Protein AF-A0A0H0XNG0-F1 (afdb_monomer_lite)

Sequence (149 aa):
MLVFGLTLSLSGCSFIYEIKAVWIEGQLAFIPTETDFWGNPDPDCFHSIDVSIRNGAPAIPAEGDNVRLVEVGYFWKQSFASLPCANPFPVIYGAAITGEELNGVTQFNVAAKPLGRGVVYEVRTGSETIGYGSDSFMIEDDGALRNMD

Organism: NCBI:txid874156

Secondary structure (DSSP, 8-state):
---------------EEEEEEEEETTEEEEEES-B-TTS-BSS-EESEEEEEESSSPPPPPPTTS-HHHHHTTEEEEEE--SSS--EESSEETT-------GGG--TT-B---PPPBT-EEEEEEEETTTEEEEEEEEE-TTS-EEE--

Structure (mmCIF, N/CA/C/O backbone):
data_AF-A0A0H0XNG0-F1
#
_entry.id   AF-A0A0H0XNG0-F1
#
loop_
_atom_site.group_PDB
_atom_site.id
_atom_site.type_symbol
_atom_site.label_atom_id
_atom_site.label_alt_id
_atom_site.label_comp_id
_atom_site.label_asym_id
_atom_site.label_entity_id
_atom_site.label_seq_id
_atom_site.pdbx_PDB_ins_code
_atom_site.Cartn_x
_atom_site.Cartn_y
_atom_site.Cartn_z
_atom_site.occupancy
_atom_site.B_iso_or_equiv
_atom_site.auth_seq_id
_atom_site.auth_comp_id
_atom_site.auth_asym_id
_atom_site.auth_atom_id
_atom_site.pdbx_PDB_model_num
ATOM 1 N N . MET A 1 1 ? 47.445 30.381 -15.251 1.00 39.66 1 MET A N 1
ATOM 2 C CA . MET A 1 1 ? 46.823 29.087 -15.596 1.00 39.66 1 MET A CA 1
ATOM 3 C C . MET A 1 1 ? 45.873 28.747 -14.456 1.00 39.66 1 MET A C 1
ATOM 5 O O . MET A 1 1 ? 46.338 28.399 -13.382 1.00 39.66 1 MET A O 1
ATOM 9 N N . LEU A 1 2 ? 44.582 29.041 -14.621 1.00 40.66 2 LEU A N 1
ATOM 10 C CA . LEU A 1 2 ? 43.563 28.855 -13.582 1.00 40.66 2 LEU A CA 1
ATOM 11 C C . LEU A 1 2 ? 43.081 27.403 -13.635 1.00 40.66 2 LEU A C 1
ATOM 13 O O . LEU A 1 2 ? 42.496 26.983 -14.629 1.00 40.66 2 LEU A O 1
ATOM 17 N N . VAL A 1 3 ? 43.380 26.640 -12.585 1.00 45.06 3 VAL A N 1
ATOM 18 C CA . VAL A 1 3 ? 42.881 25.276 -12.390 1.00 45.06 3 VAL A CA 1
ATOM 19 C C . VAL A 1 3 ? 41.438 25.393 -11.903 1.00 45.06 3 VAL A C 1
ATOM 21 O O . VAL A 1 3 ? 41.198 25.758 -10.755 1.00 45.06 3 VAL A O 1
ATOM 24 N N . PHE A 1 4 ? 40.475 25.143 -12.790 1.00 48.84 4 PHE A N 1
ATOM 25 C CA . PHE A 1 4 ? 39.068 25.004 -12.415 1.00 48.84 4 PHE A CA 1
ATOM 26 C C . PHE A 1 4 ? 38.884 23.631 -11.758 1.00 48.84 4 PHE A C 1
ATOM 28 O O . PHE A 1 4 ? 38.860 22.604 -12.433 1.00 48.84 4 PHE A O 1
ATOM 35 N N . GLY A 1 5 ? 38.817 23.617 -10.427 1.00 52.69 5 GLY A N 1
ATOM 36 C CA . GLY A 1 5 ? 38.436 22.440 -9.654 1.00 52.69 5 GLY A CA 1
ATOM 37 C C . GLY A 1 5 ? 36.946 22.171 -9.833 1.00 52.69 5 GLY A C 1
ATOM 38 O O . GLY A 1 5 ? 36.118 22.965 -9.393 1.00 52.69 5 GLY A O 1
ATOM 39 N N . LEU A 1 6 ? 36.610 21.066 -10.496 1.00 51.12 6 LEU A N 1
ATOM 40 C CA . LEU A 1 6 ? 35.238 20.592 -10.628 1.00 51.12 6 LEU A CA 1
ATOM 41 C C . LEU A 1 6 ? 34.828 19.943 -9.296 1.00 51.12 6 LEU A C 1
ATOM 43 O O . LEU A 1 6 ? 35.127 18.780 -9.034 1.00 51.12 6 LEU A O 1
ATOM 47 N N . THR A 1 7 ? 34.187 20.705 -8.415 1.00 53.47 7 THR A N 1
ATOM 48 C CA . THR A 1 7 ? 33.510 20.149 -7.240 1.00 53.47 7 THR A CA 1
ATOM 49 C C . THR A 1 7 ? 32.231 19.458 -7.709 1.00 53.47 7 THR A C 1
ATOM 51 O O . THR A 1 7 ? 31.220 20.117 -7.944 1.00 53.47 7 THR A O 1
ATOM 54 N N . LEU A 1 8 ? 32.276 18.134 -7.881 1.00 51.38 8 LEU A N 1
ATOM 55 C CA . LEU A 1 8 ? 31.086 17.290 -8.021 1.00 51.38 8 LEU A CA 1
ATOM 56 C C . LEU A 1 8 ? 30.356 17.277 -6.673 1.00 51.38 8 LEU A C 1
ATOM 58 O O . LEU A 1 8 ? 30.641 16.463 -5.797 1.00 51.38 8 LEU A O 1
ATOM 62 N N . SER A 1 9 ? 29.448 18.229 -6.481 1.00 48.16 9 SER A N 1
ATOM 63 C CA . SER A 1 9 ? 28.481 18.188 -5.391 1.00 48.16 9 SER A CA 1
ATOM 64 C C . SER A 1 9 ? 27.564 16.986 -5.621 1.00 48.16 9 SER A C 1
ATOM 66 O O . SER A 1 9 ? 26.697 17.033 -6.488 1.00 48.16 9 SER A O 1
ATOM 68 N N . LEU A 1 10 ? 27.771 15.898 -4.872 1.00 49.34 10 LEU A N 1
ATOM 69 C CA . LEU A 1 10 ? 26.821 14.789 -4.771 1.00 49.34 10 LEU A CA 1
ATOM 70 C C . LEU A 1 10 ? 25.546 15.306 -4.091 1.00 49.34 10 LEU A C 1
ATOM 72 O O . LEU A 1 10 ? 25.395 15.231 -2.873 1.00 49.34 10 LEU A O 1
ATOM 76 N N . SER A 1 11 ? 24.640 15.884 -4.875 1.00 49.56 11 SER A N 1
ATOM 77 C CA . SER A 1 11 ? 23.244 16.030 -4.483 1.00 49.56 11 SER A CA 1
ATOM 78 C C . SER A 1 11 ? 22.672 14.622 -4.333 1.00 49.56 11 SER A C 1
ATOM 80 O O . SER A 1 11 ? 22.568 13.899 -5.321 1.00 49.56 11 SER A O 1
ATOM 82 N N . GLY A 1 12 ? 22.347 14.207 -3.108 1.00 52.75 12 GLY A N 1
ATOM 83 C CA . GLY A 1 12 ? 21.553 13.001 -2.887 1.00 52.75 12 GLY A CA 1
ATOM 84 C C . GLY A 1 12 ? 20.191 13.202 -3.542 1.00 52.75 12 GLY A C 1
ATOM 85 O O . GLY A 1 12 ? 19.373 13.964 -3.032 1.00 52.75 12 GLY A O 1
ATOM 86 N N . CYS A 1 13 ? 19.981 12.600 -4.708 1.00 66.12 13 CYS A N 1
ATOM 87 C CA . CYS A 1 13 ? 18.727 12.699 -5.435 1.00 66.12 13 CYS A CA 1
ATOM 88 C C . CYS A 1 13 ? 17.706 11.793 -4.745 1.00 66.12 13 CYS A C 1
ATOM 90 O O . CYS A 1 13 ? 17.668 10.595 -5.001 1.00 66.12 13 CYS A O 1
ATOM 92 N N . SER A 1 14 ? 16.891 12.350 -3.848 1.00 73.62 14 SER A N 1
ATOM 93 C CA . SER A 1 14 ? 15.602 11.724 -3.560 1.00 73.62 14 SER A CA 1
ATOM 94 C C . SER A 1 14 ? 14.756 11.769 -4.822 1.00 73.62 14 SER A C 1
ATOM 96 O O . SER A 1 14 ? 14.713 12.811 -5.481 1.00 73.62 14 SER A O 1
ATOM 98 N N . PHE A 1 15 ? 14.079 10.675 -5.138 1.00 83.50 15 PHE A N 1
ATOM 99 C CA . PHE A 1 15 ? 13.179 10.595 -6.281 1.00 83.50 15 PHE A CA 1
ATOM 100 C C . PHE A 1 15 ? 11.789 10.162 -5.821 1.00 83.50 15 PHE A C 1
ATOM 102 O O . PHE A 1 15 ? 11.623 9.564 -4.758 1.00 83.50 15 PHE A O 1
ATOM 109 N N . ILE A 1 16 ? 10.783 10.533 -6.600 1.00 87.69 16 ILE A N 1
ATOM 110 C CA . ILE A 1 16 ? 9.405 10.095 -6.403 1.00 87.69 16 ILE A CA 1
ATOM 111 C C . ILE A 1 16 ? 9.085 9.223 -7.603 1.00 87.69 16 ILE A C 1
ATOM 113 O O . ILE A 1 16 ? 9.400 9.626 -8.719 1.00 87.69 16 ILE A O 1
ATOM 117 N N . TYR A 1 17 ? 8.499 8.062 -7.357 1.00 91.19 17 TYR A N 1
ATOM 118 C CA . TYR A 1 17 ? 7.990 7.182 -8.400 1.00 91.19 17 TYR A CA 1
ATOM 119 C C . TYR A 1 17 ? 6.501 6.960 -8.173 1.00 91.19 17 TYR A C 1
ATOM 121 O O . TYR A 1 17 ? 5.995 7.051 -7.054 1.00 91.19 17 TYR A O 1
ATOM 129 N N . GLU A 1 18 ? 5.778 6.673 -9.237 1.00 92.12 18 GLU A N 1
ATOM 130 C CA . GLU A 1 18 ? 4.377 6.296 -9.137 1.00 92.12 18 GLU A CA 1
ATOM 131 C C . GLU A 1 18 ? 4.262 4.796 -8.856 1.00 92.12 18 GLU A C 1
ATOM 133 O O . GLU A 1 18 ? 4.968 3.973 -9.442 1.00 92.12 18 GLU A O 1
ATOM 138 N N . ILE A 1 19 ? 3.349 4.429 -7.959 1.00 94.62 19 ILE A N 1
ATOM 139 C CA . ILE A 1 19 ? 2.927 3.042 -7.757 1.00 94.62 19 ILE A CA 1
ATOM 140 C C . ILE A 1 19 ? 1.468 2.916 -8.153 1.00 94.62 19 ILE A C 1
ATOM 142 O O . ILE A 1 19 ? 0.743 3.898 -8.178 1.00 94.62 19 ILE A O 1
ATOM 146 N N . LYS A 1 20 ? 1.024 1.703 -8.452 1.00 96.12 20 LYS A N 1
ATOM 147 C CA . LYS A 1 20 ? -0.393 1.412 -8.649 1.00 96.12 20 LYS A CA 1
ATOM 148 C C . LYS A 1 20 ? -0.765 0.100 -8.002 1.00 96.12 20 LYS A C 1
ATOM 150 O O . LYS A 1 20 ? 0.036 -0.841 -7.962 1.00 96.12 20 LYS A O 1
ATOM 155 N N . ALA A 1 21 ? -2.004 0.018 -7.550 1.00 97.88 21 ALA A N 1
ATOM 156 C CA . ALA A 1 21 ? -2.588 -1.230 -7.116 1.00 97.88 21 ALA A CA 1
ATOM 157 C C . ALA A 1 21 ? -3.051 -2.044 -8.342 1.00 97.88 21 ALA A C 1
ATOM 159 O O . ALA A 1 21 ? -3.657 -1.512 -9.281 1.00 97.88 21 ALA A O 1
ATOM 160 N N . VAL A 1 22 ? -2.772 -3.350 -8.339 1.00 97.69 22 VAL A N 1
ATOM 161 C CA . VAL A 1 22 ? -3.171 -4.309 -9.383 1.00 97.69 22 VAL A CA 1
ATOM 162 C C . VAL A 1 22 ? -3.612 -5.643 -8.778 1.00 97.69 22 VAL A C 1
ATOM 164 O O . VAL A 1 22 ? -3.180 -6.023 -7.692 1.00 97.69 22 VAL A O 1
ATOM 167 N N . TRP A 1 23 ? -4.446 -6.387 -9.508 1.00 97.88 23 TRP A N 1
ATOM 168 C CA . TRP A 1 23 ? -4.691 -7.802 -9.227 1.00 97.88 23 TRP A CA 1
ATOM 169 C C . TRP A 1 23 ? -3.663 -8.658 -9.975 1.00 97.88 23 TRP A C 1
ATOM 171 O O . TRP A 1 23 ? -3.626 -8.638 -11.205 1.00 97.88 23 TRP A O 1
ATOM 181 N N . ILE A 1 24 ? -2.864 -9.441 -9.250 1.00 96.81 24 ILE A N 1
ATOM 182 C CA . ILE A 1 24 ? -1.972 -10.467 -9.808 1.00 96.81 24 ILE A CA 1
ATOM 183 C C . ILE A 1 24 ? -2.454 -11.811 -9.276 1.00 96.81 24 ILE A C 1
ATOM 185 O O . ILE A 1 24 ? -2.465 -12.027 -8.070 1.00 96.81 24 ILE A O 1
ATOM 189 N N . GLU A 1 25 ? -2.925 -12.686 -10.168 1.00 96.00 25 GLU A N 1
ATOM 190 C CA . GLU A 1 25 ? -3.418 -14.029 -9.808 1.00 96.00 25 GLU A CA 1
ATOM 191 C C . GLU A 1 25 ? -4.492 -14.022 -8.693 1.00 96.00 25 GLU A C 1
ATOM 193 O O . GLU A 1 25 ? -4.589 -14.933 -7.876 1.00 96.00 25 GLU A O 1
ATOM 198 N N . GLY A 1 26 ? -5.326 -12.974 -8.654 1.00 96.00 26 GLY A N 1
ATOM 199 C CA . GLY A 1 26 ? -6.375 -12.798 -7.639 1.00 96.00 26 GLY A CA 1
ATOM 200 C C . GLY A 1 26 ? -5.889 -12.230 -6.300 1.00 96.00 26 GLY A C 1
ATOM 201 O O . GLY A 1 26 ? -6.684 -12.104 -5.371 1.00 96.00 26 GLY A O 1
ATOM 202 N N . GLN A 1 27 ? -4.613 -11.861 -6.193 1.00 97.62 27 GLN A N 1
ATOM 203 C CA . GLN A 1 27 ? -4.030 -11.212 -5.023 1.00 97.62 27 GLN A CA 1
ATOM 204 C C . GLN A 1 27 ? -3.780 -9.730 -5.300 1.00 97.62 27 GLN A C 1
ATOM 206 O O . GLN A 1 27 ? -3.361 -9.353 -6.396 1.00 97.62 27 GLN A O 1
ATOM 211 N N . LEU A 1 28 ? -4.060 -8.883 -4.308 1.00 98.31 28 LEU A N 1
ATOM 212 C CA . LEU A 1 28 ? -3.767 -7.458 -4.400 1.00 98.31 28 LEU A CA 1
ATOM 213 C C . LEU A 1 28 ? -2.253 -7.282 -4.344 1.00 98.31 28 LEU A C 1
ATOM 215 O O . LEU A 1 28 ? -1.608 -7.790 -3.426 1.00 98.31 28 LEU A O 1
ATOM 219 N N . ALA A 1 29 ? -1.708 -6.551 -5.303 1.00 98.12 29 ALA A N 1
ATOM 220 C CA . ALA A 1 29 ? -0.297 -6.237 -5.373 1.00 98.12 29 ALA A CA 1
ATOM 221 C C . ALA A 1 29 ? -0.079 -4.762 -5.704 1.00 98.12 29 ALA A C 1
ATOM 223 O O . ALA A 1 29 ? -0.946 -4.118 -6.297 1.00 98.12 29 ALA A O 1
ATOM 224 N N . PHE A 1 30 ? 1.095 -4.250 -5.355 1.00 97.19 30 PHE A N 1
ATOM 225 C CA . PHE A 1 30 ? 1.530 -2.908 -5.725 1.00 97.19 30 PHE A CA 1
ATOM 226 C C . PHE A 1 30 ? 2.759 -2.995 -6.620 1.00 97.19 30 PHE A C 1
ATOM 228 O O . PHE A 1 30 ? 3.674 -3.783 -6.350 1.00 97.19 30 PHE A O 1
ATOM 235 N N . ILE A 1 31 ? 2.755 -2.209 -7.695 1.00 96.00 31 ILE A N 1
ATOM 236 C CA . ILE A 1 31 ? 3.853 -2.146 -8.663 1.00 96.00 31 ILE A CA 1
ATOM 237 C C . ILE A 1 31 ? 4.193 -0.700 -9.007 1.00 96.00 31 ILE A C 1
ATOM 239 O O . ILE A 1 31 ? 3.265 0.102 -9.126 1.00 96.00 31 ILE A O 1
ATOM 243 N N . PRO A 1 32 ? 5.477 -0.374 -9.222 1.00 95.31 32 PRO A N 1
ATOM 244 C CA . PRO A 1 32 ? 5.874 0.856 -9.885 1.00 95.31 32 PRO A CA 1
ATOM 245 C C . PRO A 1 32 ? 5.237 0.942 -11.272 1.00 95.31 32 PRO A C 1
ATOM 247 O O . PRO A 1 32 ? 5.034 -0.079 -11.943 1.00 95.31 32 PRO A O 1
ATOM 250 N N . THR A 1 33 ? 4.878 2.149 -11.698 1.00 93.50 33 THR A N 1
ATOM 251 C CA . THR A 1 33 ? 4.409 2.391 -13.071 1.00 93.50 33 THR A CA 1
ATOM 252 C C . THR A 1 33 ? 5.572 2.616 -14.035 1.00 93.50 33 THR A C 1
ATOM 254 O O . THR A 1 33 ? 5.434 2.329 -15.226 1.00 93.50 33 THR A O 1
ATOM 257 N N . GLU A 1 34 ? 6.708 3.081 -13.516 1.00 92.00 34 GLU A N 1
ATOM 258 C CA . GLU A 1 34 ? 7.950 3.292 -14.246 1.00 92.00 34 GLU A CA 1
ATOM 259 C C . GLU A 1 34 ? 8.693 1.970 -14.479 1.00 92.00 34 GLU A C 1
ATOM 261 O O . GLU A 1 34 ? 8.669 1.044 -13.661 1.00 92.00 34 GLU A O 1
ATOM 266 N N . THR A 1 35 ? 9.345 1.877 -15.638 1.00 91.06 35 THR A N 1
ATOM 267 C CA . THR A 1 35 ? 10.169 0.728 -16.014 1.00 91.06 35 THR A CA 1
ATOM 268 C C . THR A 1 35 ? 11.471 1.180 -16.652 1.00 91.06 35 THR A C 1
ATOM 270 O O . THR A 1 35 ? 11.487 2.167 -17.394 1.00 91.06 35 THR A O 1
ATOM 273 N N . ASP A 1 36 ? 12.534 0.406 -16.452 1.00 88.94 36 ASP A N 1
ATOM 274 C CA . ASP A 1 36 ? 13.807 0.598 -17.136 1.00 88.94 36 ASP A CA 1
ATOM 275 C C . ASP A 1 36 ? 13.692 0.352 -18.660 1.00 88.94 36 ASP A C 1
ATOM 277 O O . ASP A 1 36 ? 12.650 -0.030 -19.203 1.00 88.94 36 ASP A O 1
ATOM 281 N N . PHE A 1 37 ? 14.798 0.544 -19.384 1.00 88.62 37 PHE A N 1
ATOM 282 C CA . PHE A 1 37 ? 14.850 0.315 -20.834 1.00 88.62 37 PHE A CA 1
ATOM 283 C C . PHE A 1 37 ? 14.534 -1.139 -21.248 1.00 88.62 37 PHE A C 1
ATOM 285 O O . PHE A 1 37 ? 14.163 -1.389 -22.396 1.00 88.62 37 PHE A O 1
ATOM 292 N N . TRP A 1 38 ? 14.685 -2.099 -20.335 1.00 90.44 38 TRP A N 1
ATOM 293 C CA . TRP A 1 38 ? 14.416 -3.519 -20.558 1.00 90.44 38 TRP A CA 1
ATOM 294 C C . TRP A 1 38 ? 12.998 -3.932 -20.140 1.00 90.44 38 TRP A C 1
ATOM 296 O O . TRP A 1 38 ? 12.623 -5.086 -20.352 1.00 90.44 38 TRP A O 1
ATOM 306 N N . GLY A 1 39 ? 12.200 -3.001 -19.609 1.00 87.94 39 GLY A N 1
ATOM 307 C CA . GLY A 1 39 ? 10.841 -3.244 -19.137 1.00 87.94 39 GLY A CA 1
ATOM 308 C C . GLY A 1 39 ? 10.760 -3.829 -17.724 1.00 87.94 39 GLY A C 1
ATOM 309 O O . GLY A 1 39 ? 9.695 -4.320 -17.348 1.00 87.94 39 GLY A O 1
ATOM 310 N N . ASN A 1 40 ? 11.846 -3.806 -16.947 1.00 88.81 40 ASN A N 1
ATOM 311 C CA . ASN A 1 40 ? 11.814 -4.172 -15.529 1.00 88.81 40 ASN A CA 1
ATOM 312 C C . ASN A 1 40 ? 11.281 -2.998 -14.697 1.00 88.81 40 ASN A C 1
ATOM 314 O O . ASN A 1 40 ? 11.502 -1.857 -15.099 1.00 88.81 40 ASN A O 1
ATOM 318 N N . PRO A 1 41 ? 10.617 -3.237 -13.551 1.00 89.69 41 PRO A N 1
ATOM 319 C CA . PRO A 1 41 ? 10.187 -2.159 -12.662 1.00 89.69 41 PRO A CA 1
ATOM 320 C C . PRO A 1 41 ? 11.353 -1.248 -12.263 1.00 89.69 41 PRO A C 1
ATOM 322 O O . PRO A 1 41 ? 12.439 -1.744 -11.968 1.00 89.69 41 PRO A O 1
ATOM 325 N N . ASP A 1 42 ? 11.116 0.061 -12.241 1.00 89.62 42 ASP A N 1
ATOM 326 C CA . ASP A 1 42 ? 12.058 1.060 -11.735 1.00 89.62 42 ASP A CA 1
ATOM 327 C C . ASP A 1 42 ? 11.323 1.953 -10.716 1.00 89.62 42 ASP A C 1
ATOM 329 O O . ASP A 1 42 ? 10.388 2.656 -11.096 1.00 89.62 42 ASP A O 1
ATOM 333 N N . PRO A 1 43 ? 11.641 1.887 -9.411 1.00 91.38 43 PRO A N 1
ATOM 334 C CA . PRO A 1 43 ? 12.660 1.037 -8.796 1.00 91.38 43 PRO A CA 1
ATOM 335 C C . PRO A 1 43 ? 12.294 -0.453 -8.845 1.00 91.38 43 PRO A C 1
ATOM 337 O O . PRO A 1 43 ? 11.123 -0.829 -8.829 1.00 91.38 43 PRO A O 1
ATOM 340 N N . ASP A 1 44 ? 13.298 -1.326 -8.837 1.00 91.75 44 ASP A N 1
ATOM 341 C CA . ASP A 1 44 ? 13.105 -2.782 -8.884 1.00 91.75 44 ASP A CA 1
ATOM 342 C C . ASP A 1 44 ? 12.777 -3.398 -7.512 1.00 91.75 44 ASP A C 1
ATOM 344 O O . ASP A 1 44 ? 12.301 -4.536 -7.429 1.00 91.75 44 ASP A O 1
ATOM 348 N N . CYS A 1 45 ? 12.975 -2.641 -6.429 1.00 92.25 45 CYS A N 1
ATOM 349 C CA . CYS A 1 45 ? 12.857 -3.128 -5.063 1.00 92.25 45 CYS A CA 1
ATOM 350 C C . CYS A 1 45 ? 12.374 -2.058 -4.056 1.00 92.25 45 CYS A C 1
ATOM 352 O O . CYS A 1 45 ? 12.370 -0.854 -4.326 1.00 92.25 45 CYS A O 1
ATOM 354 N N . PHE A 1 46 ? 11.997 -2.498 -2.852 1.00 92.25 46 PHE A N 1
ATOM 355 C CA . PHE A 1 46 ? 11.559 -1.649 -1.743 1.00 92.25 46 PHE A CA 1
ATOM 356 C C . PHE A 1 46 ? 12.078 -2.129 -0.367 1.00 92.25 46 PHE A C 1
ATOM 358 O O . PHE A 1 46 ? 12.436 -3.294 -0.164 1.00 92.25 46 PHE A O 1
ATOM 365 N N . HIS A 1 47 ? 12.099 -1.223 0.616 1.00 90.94 47 HIS A N 1
ATOM 366 C CA . HIS A 1 47 ? 12.489 -1.499 2.010 1.00 90.94 47 HIS A CA 1
ATOM 367 C C . HIS A 1 47 ? 11.413 -1.110 3.037 1.00 90.94 47 HIS A C 1
ATOM 369 O O . HIS A 1 47 ? 11.503 -1.475 4.214 1.00 90.94 47 HIS A O 1
ATOM 375 N N . SER A 1 48 ? 10.388 -0.367 2.621 1.00 91.69 48 SER A N 1
ATOM 376 C CA . SER A 1 48 ? 9.235 -0.059 3.459 1.00 91.69 48 SER A CA 1
ATOM 377 C C . SER A 1 48 ? 7.951 -0.057 2.648 1.00 91.69 48 SER A C 1
ATOM 379 O O . SER A 1 48 ? 7.946 0.258 1.458 1.00 91.69 48 SER A O 1
ATOM 381 N N . ILE A 1 49 ? 6.865 -0.421 3.317 1.00 94.44 49 ILE A N 1
ATOM 382 C CA . ILE A 1 49 ? 5.512 -0.339 2.797 1.00 94.44 49 ILE A CA 1
ATOM 383 C C . ILE A 1 49 ? 4.557 0.044 3.918 1.00 94.44 49 ILE A C 1
ATOM 385 O O . ILE A 1 49 ? 4.634 -0.475 5.038 1.00 94.44 49 ILE A O 1
ATOM 389 N N . ASP A 1 50 ? 3.621 0.926 3.609 1.00 95.75 50 ASP A N 1
ATOM 390 C CA . ASP A 1 50 ? 2.422 1.084 4.402 1.00 95.75 50 ASP A CA 1
ATOM 391 C C . ASP A 1 50 ? 1.169 1.206 3.561 1.00 95.75 50 ASP A C 1
ATOM 393 O O . ASP A 1 50 ? 1.170 1.786 2.485 1.00 95.75 50 ASP A O 1
ATOM 397 N N . VAL A 1 51 ? 0.094 0.637 4.094 1.00 98.06 51 VAL A N 1
ATOM 398 C CA . VAL A 1 51 ? -1.264 0.795 3.601 1.00 98.06 51 VAL A CA 1
ATOM 399 C C . VAL A 1 51 ? -2.081 1.372 4.738 1.00 98.06 51 VAL A C 1
ATOM 401 O O . VAL A 1 51 ? -2.177 0.777 5.816 1.00 98.06 51 VAL A O 1
ATOM 404 N N . SER A 1 52 ? -2.661 2.539 4.507 1.00 98.00 52 SER A N 1
ATOM 405 C CA . SER A 1 52 ? -3.472 3.259 5.481 1.00 98.00 52 SER A CA 1
ATOM 406 C C . SER A 1 52 ? -4.823 3.625 4.893 1.00 98.00 52 SER A C 1
ATOM 408 O O . SER A 1 52 ? -4.991 3.718 3.681 1.00 98.00 52 SER A O 1
ATOM 410 N N . ILE A 1 53 ? -5.820 3.783 5.749 1.00 97.81 53 ILE A N 1
ATOM 411 C CA . ILE A 1 53 ? -7.163 4.164 5.336 1.00 97.81 53 ILE A CA 1
ATOM 412 C C . ILE A 1 53 ? -7.255 5.685 5.164 1.00 97.81 53 ILE A C 1
ATOM 414 O O . ILE A 1 53 ? -6.793 6.449 6.011 1.00 97.81 53 ILE A O 1
ATOM 418 N N . ARG A 1 54 ? -7.876 6.141 4.074 1.00 96.88 54 ARG A N 1
ATOM 419 C CA . ARG A 1 54 ? -8.202 7.560 3.848 1.00 96.88 54 ARG A CA 1
ATOM 420 C C . ARG A 1 54 ? -9.588 7.915 4.380 1.00 96.88 54 ARG A C 1
ATOM 422 O O . ARG A 1 54 ? -9.798 9.040 4.828 1.00 96.88 54 ARG A O 1
ATOM 429 N N . ASN A 1 55 ? -10.537 6.979 4.325 1.00 93.25 55 ASN A N 1
ATOM 430 C CA . ASN A 1 55 ? -11.912 7.168 4.787 1.00 93.25 55 ASN A CA 1
ATOM 431 C C . ASN A 1 55 ? -12.486 5.903 5.444 1.00 93.25 55 ASN A C 1
ATOM 433 O O . ASN A 1 55 ? -12.245 4.796 4.999 1.00 93.25 55 ASN A O 1
ATOM 437 N N . GLY A 1 56 ? -13.309 6.059 6.478 1.00 92.00 56 GLY A N 1
ATOM 438 C CA . GLY A 1 56 ? -13.928 4.925 7.173 1.00 92.00 56 GLY A CA 1
ATOM 439 C C . GLY A 1 56 ? -13.295 4.636 8.531 1.00 92.00 56 GLY A C 1
ATOM 440 O O . GLY A 1 56 ? -12.626 5.490 9.112 1.00 92.00 56 GLY A O 1
ATOM 441 N N . ALA A 1 57 ? -13.584 3.454 9.075 1.00 95.06 57 ALA A N 1
ATOM 442 C CA . ALA A 1 57 ? -13.154 3.069 10.415 1.00 95.06 57 ALA A CA 1
ATOM 443 C C . ALA A 1 57 ? -11.749 2.436 10.400 1.00 95.06 57 ALA A C 1
ATOM 445 O O . ALA A 1 57 ? -11.440 1.676 9.477 1.00 95.06 57 ALA A O 1
ATOM 446 N N . PRO A 1 58 ? -10.912 2.694 11.423 1.00 95.75 58 PRO A N 1
ATOM 447 C CA . PRO A 1 58 ? -9.649 1.986 11.583 1.00 95.75 58 PRO A CA 1
ATOM 448 C C . PRO A 1 58 ? -9.883 0.481 11.776 1.00 95.75 58 PRO A C 1
ATOM 450 O O . PRO A 1 58 ? -10.963 0.042 12.182 1.00 95.75 58 PRO A O 1
ATOM 453 N N . ALA A 1 59 ? -8.853 -0.314 11.492 1.00 96.31 59 ALA A N 1
ATOM 454 C CA . ALA A 1 59 ? -8.888 -1.749 11.735 1.00 96.31 59 ALA A CA 1
ATOM 455 C C . ALA A 1 59 ? -8.862 -2.080 13.241 1.00 96.31 59 ALA A C 1
ATOM 457 O O . ALA A 1 59 ? -8.626 -1.225 14.093 1.00 96.31 59 ALA A O 1
ATOM 458 N N . ILE A 1 60 ? -9.084 -3.355 13.569 1.00 96.56 60 ILE A N 1
ATOM 459 C CA . ILE A 1 60 ? -8.909 -3.875 14.930 1.00 96.56 60 ILE A CA 1
ATOM 460 C C . ILE A 1 60 ? -7.450 -4.341 15.087 1.00 96.56 60 ILE A C 1
ATOM 462 O O . ILE A 1 60 ? -6.980 -5.107 14.237 1.00 96.56 60 ILE A O 1
ATOM 466 N N . PRO A 1 61 ? -6.730 -3.918 16.145 1.00 96.12 61 PRO A N 1
ATOM 467 C CA . PRO A 1 61 ? -5.373 -4.391 16.403 1.00 96.12 61 PRO A CA 1
ATOM 468 C C . PRO A 1 61 ? -5.329 -5.906 16.636 1.00 96.12 61 PRO A C 1
ATOM 470 O O . PRO A 1 61 ? -6.176 -6.463 17.336 1.00 96.12 61 PRO A O 1
ATOM 473 N N . ALA A 1 62 ? -4.324 -6.565 16.070 1.00 93.88 62 ALA A N 1
ATOM 474 C CA . ALA A 1 62 ? -3.973 -7.954 16.337 1.00 93.88 62 ALA A CA 1
ATOM 475 C C . ALA A 1 62 ? -2.790 -8.042 17.317 1.00 93.88 62 ALA A C 1
ATOM 477 O O . ALA A 1 62 ? -2.122 -7.050 17.615 1.00 93.88 62 ALA A O 1
ATOM 478 N N . GLU A 1 63 ? -2.519 -9.247 17.822 1.00 92.69 63 GLU A N 1
ATOM 479 C CA . GLU A 1 63 ? -1.341 -9.503 18.652 1.00 92.69 63 GLU A CA 1
ATOM 480 C C . GLU A 1 63 ? -0.052 -9.136 17.897 1.00 92.69 63 GLU A C 1
ATOM 482 O O . GLU A 1 63 ? 0.134 -9.519 16.743 1.00 92.69 63 GLU A O 1
ATOM 487 N N . GLY A 1 64 ? 0.829 -8.375 18.551 1.00 89.88 64 GLY A N 1
ATOM 488 C CA . GLY A 1 64 ? 2.096 -7.914 17.976 1.00 89.88 64 GLY A CA 1
ATOM 489 C C . GLY A 1 64 ? 2.021 -6.604 17.183 1.00 89.88 64 GLY A C 1
ATOM 490 O O . GLY A 1 64 ? 3.071 -6.053 16.859 1.00 89.88 64 GLY A O 1
ATOM 491 N N . ASP A 1 65 ? 0.828 -6.063 16.915 1.00 93.50 65 ASP A N 1
ATOM 492 C CA . ASP A 1 65 ? 0.708 -4.764 16.249 1.00 93.50 65 ASP A CA 1
ATOM 493 C C . ASP A 1 65 ? 1.115 -3.604 17.160 1.00 93.50 65 ASP A C 1
ATOM 495 O O . ASP A 1 65 ? 0.825 -3.574 18.362 1.00 93.50 65 ASP A O 1
ATOM 499 N N . ASN A 1 66 ? 1.646 -2.546 16.548 1.00 93.12 66 ASN A N 1
ATOM 500 C CA . ASN A 1 66 ? 1.594 -1.235 17.172 1.00 93.12 66 ASN A CA 1
ATOM 501 C C . ASN A 1 66 ? 0.146 -0.711 17.180 1.00 93.12 66 ASN A C 1
ATOM 503 O O . ASN A 1 66 ? -0.345 -0.163 16.190 1.00 93.12 66 ASN A O 1
ATOM 507 N N . VAL A 1 67 ? -0.510 -0.830 18.338 1.00 94.81 67 VAL A N 1
ATOM 508 C CA . VAL A 1 67 ? -1.901 -0.403 18.566 1.00 94.81 67 VAL A CA 1
ATOM 509 C C . VAL A 1 67 ? -2.147 1.040 18.123 1.00 94.81 67 VAL A C 1
ATOM 511 O O . VAL A 1 67 ? -3.125 1.303 17.430 1.00 94.81 67 VAL A O 1
ATOM 514 N N . ARG A 1 68 ? -1.231 1.969 18.430 1.00 94.50 68 ARG A N 1
ATOM 515 C CA . ARG A 1 68 ? -1.389 3.387 18.071 1.00 94.50 68 ARG A CA 1
ATOM 516 C C . ARG A 1 68 ? -1.425 3.592 16.558 1.00 94.50 68 ARG A C 1
ATOM 518 O O . ARG A 1 68 ? -2.131 4.476 16.087 1.00 94.50 68 ARG A O 1
ATOM 525 N N . LEU A 1 69 ? -0.658 2.813 15.795 1.00 95.50 69 LEU A N 1
ATOM 526 C CA . LEU A 1 69 ? -0.663 2.901 14.333 1.00 95.50 69 LEU A CA 1
ATOM 527 C C . LEU A 1 69 ? -1.969 2.354 13.750 1.00 95.50 69 LEU A C 1
ATOM 529 O O . LEU A 1 69 ? -2.544 2.965 12.853 1.00 95.50 69 LEU A O 1
ATOM 533 N N . VAL A 1 70 ? -2.481 1.254 14.298 1.00 96.88 70 VAL A N 1
ATOM 534 C CA . VAL A 1 70 ? -3.781 0.713 13.884 1.00 96.88 70 VAL A CA 1
ATOM 535 C C . VAL A 1 70 ? -4.911 1.705 14.179 1.00 96.88 70 VAL A C 1
ATOM 537 O O . VAL A 1 70 ? -5.732 1.972 13.306 1.00 96.88 70 VAL A O 1
ATOM 540 N N . GLU A 1 71 ? -4.911 2.323 15.363 1.00 95.88 71 GLU A N 1
ATOM 541 C CA . GLU A 1 71 ? -5.914 3.318 15.774 1.00 95.88 71 GLU A CA 1
ATOM 542 C C . GLU A 1 71 ? -5.945 4.560 14.873 1.00 95.88 71 GLU A C 1
ATOM 544 O O . GLU A 1 71 ? -7.017 5.118 14.642 1.00 95.88 71 GLU A O 1
ATOM 549 N N . VAL A 1 72 ? -4.796 4.985 14.331 1.00 95.75 72 VAL A N 1
ATOM 550 C CA . VAL A 1 72 ? -4.732 6.099 13.363 1.00 95.75 72 VAL A CA 1
ATOM 551 C C . VAL A 1 72 ? -4.966 5.659 11.916 1.00 95.75 72 VAL A C 1
ATOM 553 O O . VAL A 1 72 ? -4.885 6.490 11.015 1.00 95.75 72 VAL A O 1
ATOM 556 N N . GLY A 1 73 ? -5.277 4.380 11.684 1.00 97.31 73 GLY A N 1
ATOM 557 C CA . GLY A 1 73 ? -5.774 3.898 10.401 1.00 97.31 73 GLY A CA 1
ATOM 558 C C . GLY A 1 73 ? -4.782 3.119 9.540 1.00 97.31 73 GLY A C 1
ATOM 559 O O . GLY A 1 73 ? -5.060 2.921 8.360 1.00 97.31 73 GLY A O 1
ATOM 560 N N . TYR A 1 74 ? -3.650 2.650 10.072 1.00 97.75 74 TYR A N 1
ATOM 561 C CA . TYR A 1 74 ? -2.798 1.717 9.326 1.00 97.75 74 TYR A CA 1
ATOM 562 C C . TYR A 1 74 ? -3.440 0.326 9.256 1.00 97.75 74 TYR A C 1
ATOM 564 O O . TYR A 1 74 ? -3.807 -0.262 10.272 1.00 97.75 74 TYR A O 1
ATOM 572 N N . PHE A 1 75 ? -3.538 -0.207 8.040 1.00 98.12 75 PHE A N 1
ATOM 573 C CA . PHE A 1 75 ? -4.005 -1.562 7.742 1.00 98.12 75 PHE A CA 1
ATOM 574 C C . PHE A 1 75 ? -2.845 -2.508 7.445 1.00 98.12 75 PHE A C 1
ATOM 576 O O . PHE A 1 75 ? -3.009 -3.714 7.539 1.00 98.12 75 PHE A O 1
ATOM 583 N N . TRP A 1 76 ? -1.680 -1.987 7.078 1.00 97.38 76 TRP A N 1
ATOM 584 C CA . TRP A 1 76 ? -0.441 -2.746 6.972 1.00 97.38 76 TRP A CA 1
ATOM 585 C C . TRP A 1 76 ? 0.720 -1.763 7.085 1.00 97.38 76 TRP A C 1
ATOM 587 O O . TRP A 1 76 ? 0.656 -0.682 6.503 1.00 97.38 76 TRP A O 1
ATOM 597 N N . LYS A 1 77 ? 1.761 -2.091 7.846 1.00 95.25 77 LYS A N 1
ATOM 598 C CA . LYS A 1 77 ? 2.986 -1.291 7.887 1.00 95.25 77 LYS A CA 1
ATOM 599 C C . LYS A 1 77 ? 4.169 -2.177 8.204 1.00 95.25 77 LYS A C 1
ATOM 601 O O . LYS A 1 77 ? 4.171 -2.855 9.226 1.00 95.25 77 LYS A O 1
ATOM 606 N N . GLN A 1 78 ? 5.177 -2.147 7.347 1.00 91.75 78 GLN A N 1
ATOM 607 C CA . GLN A 1 78 ? 6.456 -2.805 7.569 1.00 91.75 78 GLN A CA 1
ATOM 608 C C . GLN A 1 78 ? 7.567 -1.907 7.031 1.00 91.75 78 GLN A C 1
ATOM 610 O O . GLN A 1 78 ? 7.430 -1.292 5.979 1.00 91.75 78 GLN A O 1
ATOM 615 N N . SER A 1 79 ? 8.662 -1.788 7.775 1.00 88.50 79 SER A N 1
ATOM 616 C CA . SER A 1 79 ? 9.789 -0.945 7.387 1.00 88.50 79 SER A C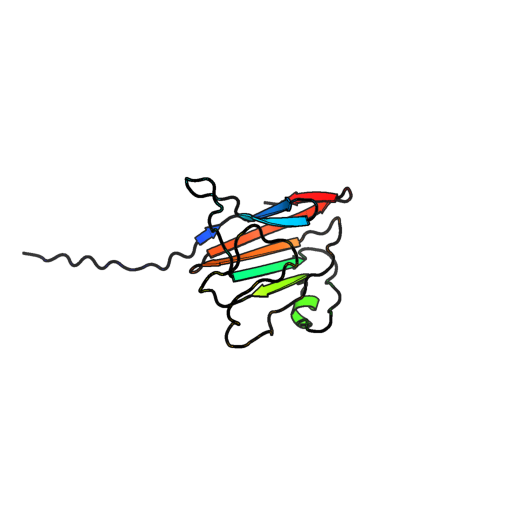A 1
ATOM 617 C C . SER A 1 79 ? 11.082 -1.542 7.907 1.00 88.50 79 SER A C 1
ATOM 619 O O . SER A 1 79 ? 11.183 -1.873 9.087 1.00 88.50 79 SER A O 1
ATOM 621 N N . PHE A 1 80 ? 12.071 -1.606 7.029 1.00 86.69 80 PHE A N 1
ATOM 622 C CA . PHE A 1 80 ? 13.413 -2.097 7.304 1.00 86.69 80 PHE A CA 1
ATOM 623 C C . PHE A 1 80 ? 14.444 -1.026 6.953 1.00 86.69 80 PHE A C 1
ATOM 625 O O . PHE A 1 80 ? 14.105 0.030 6.397 1.00 86.69 80 PHE A O 1
ATOM 632 N N . ALA A 1 81 ? 15.697 -1.275 7.332 1.00 82.12 81 ALA A N 1
ATOM 633 C CA . ALA A 1 81 ? 16.822 -0.453 6.929 1.00 82.12 81 ALA A CA 1
ATOM 634 C C . ALA A 1 81 ? 16.859 -0.361 5.398 1.00 82.12 81 ALA A C 1
ATOM 636 O O . ALA A 1 81 ? 16.556 -1.325 4.697 1.00 82.12 81 ALA A O 1
ATOM 637 N N . SER A 1 82 ? 17.202 0.818 4.883 1.00 72.88 82 SER A N 1
ATOM 638 C CA . SER A 1 82 ? 17.106 1.115 3.452 1.00 72.88 82 SER A CA 1
ATOM 639 C C . SER A 1 82 ? 18.112 0.362 2.586 1.00 72.88 82 SER A C 1
ATOM 641 O O . SER A 1 82 ? 17.960 0.352 1.368 1.00 72.88 82 SER A O 1
ATOM 643 N N . LEU A 1 83 ? 19.138 -0.244 3.189 1.00 71.75 83 LEU A N 1
ATOM 644 C CA . LEU A 1 83 ? 20.201 -0.947 2.486 1.00 71.75 83 LEU A CA 1
ATOM 645 C C . LEU A 1 83 ? 20.601 -2.224 3.239 1.00 71.75 83 LEU A C 1
ATOM 647 O O . LEU A 1 83 ? 20.786 -2.163 4.456 1.00 71.75 83 LEU A O 1
ATOM 651 N N . PRO A 1 84 ? 20.820 -3.342 2.526 1.00 76.25 84 PRO A N 1
ATOM 652 C CA . PRO A 1 84 ? 20.516 -3.551 1.106 1.00 76.25 84 PRO A CA 1
ATOM 653 C C . PRO A 1 84 ? 19.002 -3.670 0.867 1.00 76.25 84 PRO A C 1
ATOM 655 O O . PRO A 1 84 ? 18.272 -4.170 1.724 1.00 76.25 84 PRO A O 1
ATOM 658 N N . CYS A 1 85 ? 18.525 -3.251 -0.302 1.00 80.56 85 CYS A N 1
ATOM 659 C CA . CYS A 1 85 ? 17.134 -3.463 -0.669 1.00 80.56 85 CYS A CA 1
ATOM 660 C C . CYS A 1 85 ? 16.898 -4.929 -1.027 1.00 80.56 85 CYS A C 1
ATOM 662 O O . CYS A 1 85 ? 17.458 -5.462 -1.982 1.00 80.56 85 CYS A O 1
ATOM 664 N N . ALA A 1 86 ? 16.113 -5.605 -0.192 1.00 86.12 86 ALA A N 1
ATOM 665 C CA . ALA A 1 86 ? 15.982 -7.059 -0.228 1.00 86.12 86 ALA A CA 1
ATOM 666 C C . ALA A 1 86 ? 14.664 -7.545 -0.848 1.00 86.12 86 ALA A C 1
ATOM 668 O O . ALA A 1 86 ? 14.514 -8.742 -1.087 1.00 86.12 86 ALA A O 1
ATOM 669 N N . ASN A 1 87 ? 13.704 -6.646 -1.089 1.00 91.56 87 ASN A N 1
ATOM 670 C CA . ASN A 1 87 ? 12.347 -7.022 -1.482 1.00 91.56 87 ASN A CA 1
ATOM 671 C C . ASN A 1 87 ? 12.043 -6.513 -2.891 1.00 91.56 87 ASN A C 1
ATOM 673 O O . ASN A 1 87 ? 11.908 -5.304 -3.061 1.00 91.56 87 ASN A O 1
ATOM 677 N N . PR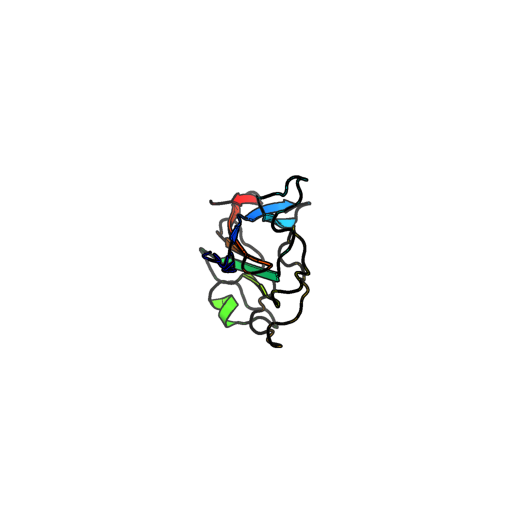O A 1 88 ? 11.934 -7.395 -3.895 1.00 93.50 88 PRO A N 1
ATOM 678 C CA . PRO A 1 88 ? 11.615 -6.987 -5.255 1.00 93.50 88 PRO A CA 1
ATOM 679 C C . PRO A 1 88 ? 10.131 -6.634 -5.403 1.00 93.50 88 PRO A C 1
ATOM 681 O O . PRO A 1 88 ? 9.280 -7.165 -4.687 1.00 93.50 88 PRO A O 1
ATOM 684 N N . PHE A 1 89 ? 9.809 -5.791 -6.380 1.00 94.31 89 PHE A N 1
ATOM 685 C CA . PHE A 1 89 ? 8.438 -5.661 -6.876 1.00 94.31 89 PHE A CA 1
ATOM 686 C C . PHE A 1 89 ? 8.060 -6.841 -7.801 1.00 94.31 89 PHE A C 1
ATOM 688 O O . PHE A 1 89 ? 8.942 -7.418 -8.441 1.00 94.31 89 PHE A O 1
ATOM 695 N N . PRO A 1 90 ? 6.765 -7.211 -7.927 1.00 95.62 90 PRO A N 1
ATOM 696 C CA . PRO A 1 90 ? 5.591 -6.667 -7.236 1.00 95.62 90 PRO A CA 1
ATOM 697 C C . PRO A 1 90 ? 5.556 -7.020 -5.746 1.00 95.62 90 PRO A C 1
ATOM 699 O O . PRO A 1 90 ? 5.978 -8.102 -5.345 1.00 95.62 90 PRO A O 1
ATOM 702 N N . VAL A 1 91 ? 4.951 -6.154 -4.932 1.00 94.88 91 VAL A N 1
ATOM 703 C CA . VAL A 1 91 ? 4.692 -6.457 -3.519 1.00 94.88 91 VAL A CA 1
ATOM 704 C C . VAL A 1 91 ? 3.250 -6.905 -3.324 1.00 94.88 91 VAL A C 1
ATOM 706 O O . VAL A 1 91 ? 2.311 -6.141 -3.538 1.00 94.88 91 VAL A O 1
ATOM 709 N N . ILE A 1 92 ? 3.070 -8.158 -2.909 1.00 97.62 92 ILE A N 1
ATOM 710 C CA . ILE A 1 92 ? 1.751 -8.705 -2.578 1.00 97.62 92 ILE A CA 1
ATOM 711 C C . ILE A 1 92 ? 1.297 -8.158 -1.221 1.00 97.62 92 ILE A C 1
ATOM 713 O O . ILE A 1 92 ? 2.059 -8.162 -0.252 1.00 97.62 92 ILE A O 1
ATOM 717 N N . TYR A 1 93 ? 0.044 -7.709 -1.134 1.00 97.75 93 TYR A N 1
ATOM 718 C CA . TYR A 1 93 ? -0.537 -7.178 0.096 1.00 97.75 93 TYR A CA 1
ATOM 719 C C . TYR A 1 93 ? -0.449 -8.194 1.241 1.00 97.75 93 TYR A C 1
ATOM 721 O O . TYR A 1 93 ? -0.983 -9.302 1.154 1.00 97.75 93 TYR A O 1
ATOM 729 N N . GLY A 1 94 ? 0.221 -7.801 2.327 1.00 96.06 94 GLY A N 1
ATOM 730 C CA . GLY A 1 94 ? 0.414 -8.637 3.509 1.00 96.06 94 GLY A CA 1
ATOM 731 C C . GLY A 1 94 ? 1.474 -9.728 3.380 1.00 96.06 94 GLY A C 1
ATOM 732 O O . GLY A 1 94 ? 1.599 -10.543 4.295 1.00 96.06 94 GLY A O 1
ATOM 733 N N . ALA A 1 95 ? 2.255 -9.744 2.296 1.00 94.12 95 ALA A N 1
ATOM 734 C CA . ALA A 1 95 ? 3.436 -10.592 2.220 1.00 94.12 95 ALA A CA 1
ATOM 735 C C . ALA A 1 95 ? 4.436 -10.242 3.331 1.00 94.12 95 ALA A C 1
ATOM 737 O O . ALA A 1 95 ? 4.573 -9.087 3.732 1.00 94.12 95 ALA A O 1
ATOM 738 N N . ALA A 1 96 ? 5.155 -11.248 3.826 1.00 89.00 96 ALA A N 1
ATOM 739 C CA . ALA A 1 96 ? 6.293 -11.003 4.697 1.00 89.00 96 ALA A CA 1
ATOM 740 C C . ALA A 1 96 ? 7.421 -10.376 3.872 1.00 89.00 96 ALA A C 1
ATOM 742 O O . ALA A 1 96 ? 7.811 -10.934 2.846 1.00 89.00 96 ALA A O 1
ATOM 743 N N . ILE A 1 97 ? 7.946 -9.245 4.331 1.00 87.69 97 ILE A N 1
ATOM 744 C CA . ILE A 1 97 ? 9.110 -8.607 3.719 1.00 87.69 97 ILE A CA 1
ATOM 745 C C . ILE A 1 97 ? 10.335 -8.830 4.613 1.00 87.69 97 ILE A C 1
ATOM 747 O O . ILE A 1 97 ? 10.221 -9.068 5.818 1.00 87.69 97 ILE A O 1
ATOM 751 N N . THR A 1 98 ? 11.510 -8.803 4.005 1.00 86.50 98 THR A N 1
ATOM 752 C CA . THR A 1 98 ? 12.798 -9.090 4.634 1.00 86.50 98 THR A CA 1
ATOM 753 C C . THR A 1 98 ? 13.670 -7.843 4.687 1.00 86.50 98 THR A C 1
ATOM 755 O O . THR A 1 98 ? 13.523 -6.922 3.886 1.00 86.50 98 THR A O 1
ATOM 758 N N . GLY A 1 99 ? 14.597 -7.808 5.634 1.00 83.62 99 GLY A N 1
ATOM 759 C CA . GLY A 1 99 ? 15.565 -6.728 5.754 1.00 83.62 99 GLY A CA 1
ATOM 760 C C . GLY A 1 99 ? 16.154 -6.665 7.153 1.00 83.62 99 GLY A C 1
ATOM 761 O O . GLY A 1 99 ? 15.711 -7.364 8.066 1.00 83.62 99 GLY A O 1
ATOM 762 N N . GLU A 1 100 ? 17.160 -5.816 7.318 1.00 84.44 100 GLU A N 1
ATOM 763 C CA . GLU A 1 100 ? 17.695 -5.497 8.637 1.00 84.44 100 GLU A CA 1
ATOM 764 C C . GLU A 1 100 ? 16.720 -4.573 9.377 1.00 84.44 100 GLU A C 1
ATOM 766 O O . GLU A 1 100 ? 16.193 -3.614 8.808 1.00 84.44 100 GLU A O 1
ATOM 771 N N . GLU A 1 101 ? 16.437 -4.866 10.645 1.00 78.12 101 GLU A N 1
ATOM 772 C CA . GLU A 1 101 ? 15.558 -4.019 11.447 1.00 78.12 101 GLU A CA 1
ATOM 773 C C . GLU A 1 101 ? 16.163 -2.622 11.628 1.00 78.12 101 GLU A C 1
ATOM 775 O O . GLU A 1 101 ? 17.343 -2.464 11.943 1.00 78.12 101 GLU A O 1
ATOM 780 N N . LEU A 1 102 ? 15.330 -1.587 11.516 1.00 72.56 102 LEU A N 1
ATOM 781 C CA . LEU A 1 102 ? 15.735 -0.218 11.827 1.00 72.56 102 LEU A CA 1
ATOM 782 C C . LEU A 1 102 ? 16.072 -0.107 13.319 1.00 72.56 102 LEU A C 1
ATOM 784 O O . LEU A 1 102 ? 15.180 -0.007 14.158 1.00 72.56 102 LEU A O 1
ATOM 788 N N . ASN A 1 103 ? 17.364 -0.103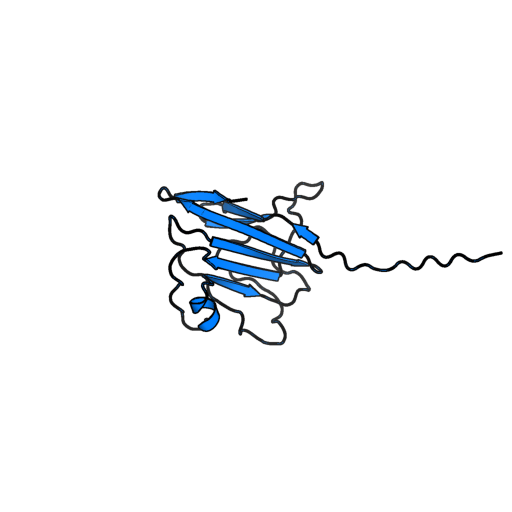 13.652 1.00 69.19 103 ASN A N 1
ATOM 789 C CA . ASN A 1 103 ? 17.874 0.060 15.019 1.00 69.19 103 ASN A CA 1
ATOM 790 C C . ASN A 1 103 ? 17.332 -0.976 16.032 1.00 69.19 103 ASN A C 1
ATOM 792 O O . ASN A 1 103 ? 17.189 -0.656 17.212 1.00 69.19 103 ASN A O 1
ATOM 796 N N . GLY A 1 104 ? 16.996 -2.194 15.588 1.00 60.28 104 GLY A N 1
ATOM 797 C CA . GLY A 1 104 ? 16.390 -3.230 16.442 1.00 60.28 104 GLY A CA 1
ATOM 798 C C . GLY A 1 104 ? 14.974 -2.891 16.930 1.00 60.28 104 GLY A C 1
ATOM 799 O O . GLY A 1 104 ? 14.539 -3.367 17.980 1.00 60.28 104 GLY A O 1
ATOM 800 N N . VAL A 1 105 ? 14.275 -1.991 16.225 1.00 60.66 105 VAL A N 1
ATOM 801 C CA . VAL A 1 105 ? 12.945 -1.506 16.594 1.00 60.66 105 VAL A CA 1
ATOM 802 C C . VAL A 1 105 ? 11.888 -2.128 15.681 1.00 60.66 105 VAL A C 1
ATOM 804 O O . VAL A 1 105 ? 11.659 -1.674 14.563 1.00 60.66 105 VAL A O 1
ATOM 807 N N . THR A 1 106 ? 11.145 -3.100 16.210 1.00 59.78 106 THR A N 1
ATOM 808 C CA . THR A 1 106 ? 9.930 -3.661 15.586 1.00 59.78 106 THR A CA 1
ATOM 809 C C . THR A 1 106 ? 8.691 -2.771 15.752 1.00 59.78 106 THR A C 1
ATOM 811 O O . THR A 1 106 ? 7.616 -3.093 15.248 1.00 59.78 106 THR A O 1
ATOM 814 N N . GLN A 1 107 ? 8.815 -1.621 16.431 1.00 60.56 107 GLN A N 1
ATOM 815 C CA . GLN A 1 107 ? 7.688 -0.761 16.828 1.00 60.56 107 GLN A CA 1
ATOM 816 C C . GLN A 1 107 ? 6.904 -0.147 15.660 1.00 60.56 107 GLN A C 1
ATOM 818 O O . GLN A 1 107 ? 5.867 0.463 15.899 1.00 60.56 107 GLN A O 1
ATOM 823 N N . PHE A 1 108 ? 7.350 -0.277 14.413 1.00 74.88 108 PHE A N 1
ATOM 824 C CA . PHE A 1 108 ? 6.618 0.241 13.254 1.00 74.88 108 PHE A CA 1
ATOM 825 C C . PHE A 1 108 ? 5.785 -0.822 12.535 1.00 74.88 108 PHE A C 1
ATOM 827 O O . PHE A 1 108 ? 5.243 -0.531 11.473 1.00 74.88 108 PHE A O 1
ATOM 834 N N . ASN A 1 109 ? 5.669 -2.031 13.092 1.00 88.62 109 ASN A N 1
ATOM 835 C CA . ASN A 1 109 ? 4.943 -3.116 12.447 1.00 88.62 109 ASN A CA 1
ATOM 836 C C . ASN A 1 109 ? 3.432 -3.049 12.726 1.00 88.62 109 ASN A C 1
ATOM 838 O O . ASN A 1 109 ? 2.988 -2.908 13.869 1.00 88.62 109 ASN A O 1
ATOM 842 N N . VAL A 1 110 ? 2.652 -3.174 11.659 1.00 94.75 110 VAL A N 1
ATOM 843 C CA . VAL A 1 110 ? 1.228 -3.497 11.686 1.00 94.75 110 VAL A CA 1
ATOM 844 C C . VAL A 1 110 ? 1.032 -4.634 10.698 1.00 94.75 110 VAL A C 1
ATOM 846 O O . VAL A 1 110 ? 1.236 -4.443 9.499 1.00 94.75 110 VAL A O 1
ATOM 849 N N . ALA A 1 111 ? 0.628 -5.807 11.180 1.00 94.75 111 ALA A N 1
ATOM 850 C CA . ALA A 1 111 ? 0.297 -6.934 10.321 1.00 94.75 111 ALA A CA 1
ATOM 851 C C . ALA A 1 111 ? -0.900 -6.584 9.430 1.00 94.75 111 ALA A C 1
ATOM 853 O O . ALA A 1 111 ? -1.834 -5.919 9.886 1.00 94.75 111 ALA A O 1
ATOM 854 N N . ALA A 1 112 ? -0.890 -7.068 8.187 1.00 97.31 112 ALA A N 1
ATOM 855 C CA . ALA A 1 112 ? -1.939 -6.772 7.220 1.00 97.31 112 ALA A CA 1
ATOM 856 C C . ALA A 1 112 ? -3.343 -7.111 7.743 1.00 97.31 112 ALA A C 1
ATOM 858 O O . ALA A 1 112 ? -3.560 -8.135 8.398 1.00 97.31 112 ALA A O 1
ATOM 859 N N . LYS A 1 113 ? -4.297 -6.229 7.449 1.00 97.88 113 LYS A N 1
ATOM 860 C CA . LYS A 1 113 ? -5.692 -6.315 7.880 1.00 97.88 113 LYS A CA 1
ATOM 861 C C . LYS A 1 113 ? -6.602 -6.546 6.676 1.00 97.88 113 LYS A C 1
ATOM 863 O O . LYS A 1 113 ? -6.268 -6.136 5.569 1.00 97.88 113 LYS A O 1
ATOM 868 N N . PRO A 1 114 ? -7.770 -7.179 6.857 1.00 96.94 114 PRO A N 1
ATOM 869 C CA . PRO A 1 114 ? -8.740 -7.284 5.776 1.00 96.94 114 PRO A CA 1
ATOM 870 C C . PRO A 1 114 ? -9.110 -5.897 5.238 1.00 96.94 114 PRO A C 1
ATOM 872 O O . PRO A 1 114 ? -9.474 -5.009 6.010 1.00 96.94 114 PRO A O 1
ATOM 875 N N . LEU A 1 115 ? -9.027 -5.723 3.920 1.00 97.62 115 LEU A N 1
ATOM 876 C CA . LEU A 1 115 ? -9.471 -4.508 3.243 1.00 97.62 115 LEU A CA 1
ATOM 877 C C . LEU A 1 115 ? -10.976 -4.596 2.959 1.00 97.62 115 LEU A C 1
ATOM 879 O O . LEU A 1 115 ? -11.489 -5.642 2.557 1.00 97.62 115 LEU A O 1
ATOM 883 N N . GLY A 1 116 ? -11.682 -3.495 3.188 1.00 96.75 116 GLY A N 1
ATOM 884 C CA . GLY A 1 116 ? -13.096 -3.336 2.880 1.00 96.75 116 GLY A CA 1
ATOM 885 C C . GLY A 1 116 ? -13.319 -2.873 1.442 1.00 96.75 116 GLY A C 1
ATOM 886 O O . GLY A 1 116 ? -12.449 -2.261 0.826 1.00 96.75 116 GLY A O 1
ATOM 887 N N . ARG A 1 117 ? -14.516 -3.150 0.920 1.00 97.19 117 ARG A N 1
ATOM 888 C CA . ARG A 1 117 ? -14.986 -2.586 -0.353 1.00 97.19 117 ARG A CA 1
ATOM 889 C C . ARG A 1 117 ? -15.568 -1.189 -0.139 1.00 97.19 117 ARG A C 1
ATOM 891 O O . ARG A 1 117 ? -16.045 -0.891 0.956 1.00 97.19 117 ARG A O 1
ATOM 898 N N . GLY A 1 118 ? -15.497 -0.338 -1.161 1.00 96.50 118 GLY A N 1
ATOM 899 C CA . GLY A 1 118 ? -15.954 1.056 -1.112 1.00 96.50 118 GLY A CA 1
ATOM 900 C C . GLY A 1 118 ? -15.115 1.963 -0.200 1.00 96.50 118 GLY A C 1
ATOM 901 O O . GLY A 1 118 ? -15.520 3.085 0.106 1.00 96.50 118 GLY A O 1
ATOM 902 N N . VAL A 1 119 ? -13.961 1.474 0.261 1.00 97.62 119 VAL A N 1
ATOM 903 C CA . VAL A 1 119 ? -13.031 2.184 1.140 1.00 97.62 119 VAL A CA 1
ATOM 904 C C . VAL A 1 119 ? -11.789 2.570 0.350 1.00 97.62 119 VAL A C 1
ATOM 906 O O . VAL A 1 119 ? -11.208 1.747 -0.357 1.00 97.62 119 VAL A O 1
ATOM 909 N N . VAL A 1 120 ? -11.380 3.824 0.499 1.00 98.00 120 VAL A N 1
ATOM 910 C CA . VAL A 1 120 ? -10.167 4.372 -0.093 1.00 98.00 120 VAL A CA 1
ATOM 911 C C . VAL A 1 120 ? -9.006 4.124 0.857 1.00 98.00 120 VAL A C 1
ATOM 913 O O . VAL A 1 120 ? -9.006 4.557 2.014 1.00 98.00 120 VAL A O 1
ATOM 916 N N . TYR A 1 121 ? -7.996 3.455 0.332 1.00 98.25 121 TYR A N 1
ATOM 917 C CA . TYR A 1 121 ? -6.724 3.210 0.983 1.00 98.25 121 TYR A CA 1
ATOM 918 C C . TYR A 1 121 ? -5.635 4.013 0.282 1.00 98.25 121 TYR A C 1
ATOM 920 O O . TYR A 1 121 ? -5.708 4.244 -0.917 1.00 98.25 121 TYR A O 1
ATOM 928 N N . GLU A 1 122 ? -4.623 4.433 1.025 1.00 97.75 122 GLU A N 1
ATOM 929 C CA . GLU A 1 122 ? -3.371 4.960 0.496 1.00 97.75 122 GLU A CA 1
ATOM 930 C C . GLU A 1 122 ? -2.288 3.911 0.721 1.00 97.75 122 GLU A C 1
ATOM 932 O O . GLU A 1 122 ? -2.119 3.437 1.847 1.00 97.75 122 GLU A O 1
ATOM 937 N N . VAL A 1 123 ? -1.555 3.570 -0.333 1.00 97.62 123 VAL A N 1
ATOM 938 C CA . VAL A 1 123 ? -0.313 2.808 -0.250 1.00 97.62 123 VAL A CA 1
ATOM 939 C C . VAL A 1 123 ? 0.870 3.759 -0.385 1.00 97.62 123 VAL A C 1
ATOM 941 O O . VAL A 1 123 ? 0.833 4.703 -1.173 1.00 97.62 123 VAL A O 1
ATOM 944 N N . ARG A 1 124 ? 1.925 3.512 0.388 1.00 96.12 124 ARG A N 1
ATOM 945 C CA . ARG A 1 124 ? 3.225 4.170 0.259 1.00 96.12 124 ARG A CA 1
ATOM 946 C C . ARG A 1 124 ? 4.339 3.144 0.321 1.00 96.12 124 ARG A C 1
ATOM 948 O O . ARG A 1 124 ? 4.262 2.211 1.118 1.00 96.12 124 ARG A O 1
ATOM 955 N N . THR A 1 125 ? 5.384 3.341 -0.469 1.00 94.50 125 THR A N 1
ATOM 956 C CA . THR A 1 125 ? 6.582 2.499 -0.478 1.00 94.50 125 THR A CA 1
ATOM 957 C C . THR A 1 125 ? 7.848 3.347 -0.436 1.00 94.50 125 THR A C 1
ATOM 959 O O . THR A 1 125 ? 7.908 4.427 -1.021 1.00 94.50 125 THR A O 1
ATOM 962 N N . GLY A 1 126 ? 8.874 2.861 0.261 1.00 90.94 126 GLY A N 1
ATOM 963 C CA . GLY A 1 126 ? 10.232 3.409 0.211 1.00 90.94 126 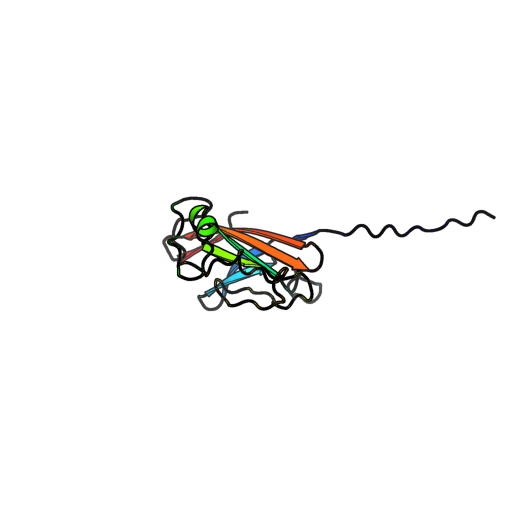GLY A CA 1
ATOM 964 C C . GLY A 1 126 ? 11.164 2.465 -0.545 1.00 90.94 126 GLY A C 1
ATOM 965 O O . GLY A 1 126 ? 11.129 1.261 -0.288 1.00 90.94 126 GLY A O 1
ATOM 966 N N . SER A 1 127 ? 11.987 2.983 -1.460 1.00 86.38 127 SER A N 1
ATOM 967 C CA . SER A 1 127 ? 13.010 2.214 -2.196 1.00 86.38 127 SER A CA 1
ATOM 968 C C . SER A 1 127 ? 14.434 2.650 -1.835 1.00 86.38 127 SER A C 1
ATOM 970 O O . SER A 1 127 ? 14.633 3.483 -0.950 1.00 86.38 127 SER A O 1
ATOM 972 N N . GLU A 1 128 ? 15.442 2.077 -2.503 1.00 78.94 128 GLU A N 1
ATOM 973 C CA . GLU A 1 128 ? 16.848 2.436 -2.289 1.00 78.94 128 GLU A CA 1
ATOM 974 C C . GLU A 1 128 ? 17.119 3.942 -2.336 1.00 78.94 128 GLU A C 1
ATOM 976 O O . GLU A 1 128 ? 16.418 4.723 -2.984 1.00 78.94 128 GLU A O 1
ATOM 981 N N . THR A 1 129 ? 18.213 4.333 -1.675 1.00 68.88 129 THR A N 1
ATOM 982 C CA . THR A 1 129 ? 18.689 5.710 -1.483 1.00 68.88 129 THR A CA 1
ATOM 983 C C . THR A 1 129 ? 17.707 6.594 -0.716 1.00 68.88 129 THR A C 1
ATOM 985 O O . THR A 1 129 ? 17.897 6.771 0.487 1.00 68.88 129 THR A O 1
ATOM 988 N N . ILE A 1 130 ? 16.709 7.180 -1.383 1.00 73.56 130 ILE A N 1
ATOM 989 C CA . ILE A 1 130 ? 15.697 8.074 -0.796 1.00 73.56 130 ILE A CA 1
ATOM 990 C C . ILE A 1 130 ? 14.429 8.125 -1.691 1.00 73.56 130 ILE A C 1
ATOM 992 O O . ILE A 1 130 ? 13.816 9.186 -1.838 1.00 73.56 130 ILE A O 1
ATOM 996 N N . GLY A 1 131 ? 14.091 7.022 -2.371 1.00 81.06 131 GLY A N 1
ATOM 997 C CA . GLY A 1 131 ? 12.951 6.945 -3.294 1.00 81.06 131 GLY A CA 1
ATOM 998 C C . GLY A 1 131 ? 11.614 6.719 -2.582 1.00 81.06 131 GLY A C 1
ATOM 999 O O . GLY A 1 131 ? 11.530 5.847 -1.716 1.00 81.06 131 GLY A O 1
ATOM 1000 N N . TYR A 1 132 ? 10.565 7.457 -2.957 1.00 88.75 132 TYR A N 1
ATOM 1001 C CA . TYR A 1 132 ? 9.221 7.315 -2.375 1.00 88.75 132 TYR A CA 1
ATOM 1002 C C . TYR A 1 132 ? 8.152 7.123 -3.445 1.00 88.75 132 TYR A C 1
ATOM 1004 O O . TYR A 1 132 ? 8.047 7.934 -4.361 1.00 88.75 132 TYR A O 1
ATOM 1012 N N . GLY A 1 133 ? 7.327 6.094 -3.279 1.00 92.00 133 GLY A N 1
ATOM 1013 C CA . GLY A 1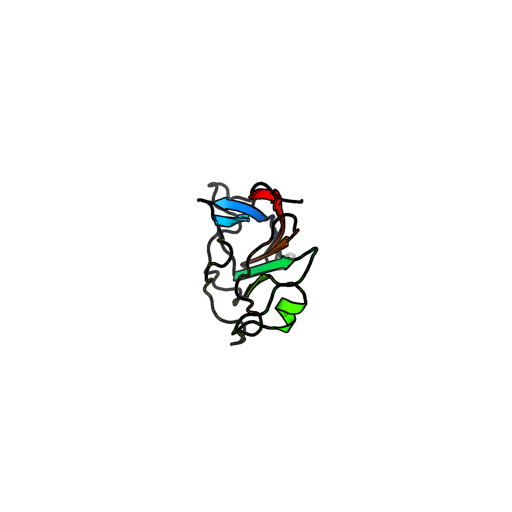 133 ? 6.136 5.875 -4.087 1.00 92.00 133 GLY A CA 1
ATOM 1014 C C . GLY A 1 133 ? 4.871 5.986 -3.258 1.00 92.00 133 GLY A C 1
ATOM 1015 O O . GLY A 1 133 ? 4.862 5.619 -2.082 1.00 92.00 133 GLY A O 1
ATOM 1016 N N . SER A 1 134 ? 3.801 6.509 -3.849 1.00 94.06 134 SER A N 1
ATOM 1017 C CA . SER A 1 134 ? 2.487 6.552 -3.208 1.00 94.06 134 SER A CA 1
ATOM 1018 C C . SER A 1 134 ? 1.358 6.535 -4.222 1.00 94.06 134 SER A C 1
ATOM 1020 O O . SER A 1 134 ? 1.492 7.151 -5.272 1.00 94.06 134 SER A O 1
ATOM 1022 N N . ASP A 1 135 ? 0.243 5.906 -3.866 1.00 95.94 135 ASP A N 1
ATOM 1023 C CA . ASP A 1 135 ? -1.009 5.962 -4.625 1.00 95.94 135 ASP A CA 1
ATOM 1024 C C . ASP A 1 135 ? -2.199 5.733 -3.689 1.00 95.94 135 ASP A C 1
ATOM 1026 O O . ASP A 1 135 ? -2.048 5.210 -2.580 1.00 95.94 135 ASP A O 1
ATOM 1030 N N . SER A 1 136 ? -3.392 6.143 -4.109 1.00 97.38 136 SER A N 1
ATOM 1031 C CA . SER A 1 136 ? -4.642 5.798 -3.443 1.00 97.38 136 SER A CA 1
ATOM 1032 C C . SER A 1 136 ? -5.460 4.845 -4.304 1.00 97.38 136 SER A C 1
ATOM 1034 O O . SER A 1 136 ? -5.619 5.041 -5.502 1.00 97.38 136 SER A O 1
ATOM 1036 N N . PHE A 1 137 ? -6.034 3.822 -3.683 1.00 98.06 137 PHE A N 1
ATOM 1037 C CA . PHE A 1 137 ? -6.831 2.821 -4.376 1.00 98.06 137 PHE A CA 1
ATOM 1038 C C . PHE A 1 137 ? -8.095 2.473 -3.597 1.00 98.06 137 PHE A C 1
ATOM 1040 O O . PHE A 1 137 ? -8.188 2.661 -2.383 1.00 98.06 137 PHE A O 1
ATOM 1047 N N . MET A 1 138 ? -9.073 1.926 -4.305 1.00 98.25 138 MET A N 1
ATOM 1048 C CA . MET A 1 138 ? -10.308 1.407 -3.740 1.00 98.25 138 MET A CA 1
ATOM 1049 C C . MET A 1 138 ? -10.639 0.067 -4.379 1.00 98.25 138 MET A C 1
ATOM 1051 O O . MET A 1 138 ? -10.507 -0.112 -5.591 1.00 98.25 138 MET A O 1
ATOM 1055 N N . ILE A 1 139 ? -11.090 -0.871 -3.551 1.00 98.00 139 ILE A N 1
ATOM 1056 C CA . ILE A 1 139 ? -11.746 -2.084 -4.030 1.00 98.00 139 ILE A CA 1
ATOM 1057 C C . ILE A 1 139 ? -13.231 -1.745 -4.156 1.00 98.00 139 ILE A C 1
ATOM 1059 O O . ILE A 1 139 ? -13.885 -1.447 -3.159 1.00 98.00 139 ILE A O 1
ATOM 1063 N N . GLU A 1 140 ? -13.749 -1.743 -5.374 1.00 97.75 140 GLU A N 1
ATOM 1064 C CA . GLU A 1 140 ? -15.152 -1.473 -5.685 1.00 97.75 140 GLU A CA 1
ATOM 1065 C C . GLU A 1 140 ? -16.062 -2.601 -5.155 1.00 97.75 140 GLU A C 1
ATOM 1067 O O . GLU A 1 140 ? -15.609 -3.694 -4.791 1.00 97.75 140 GLU A O 1
AT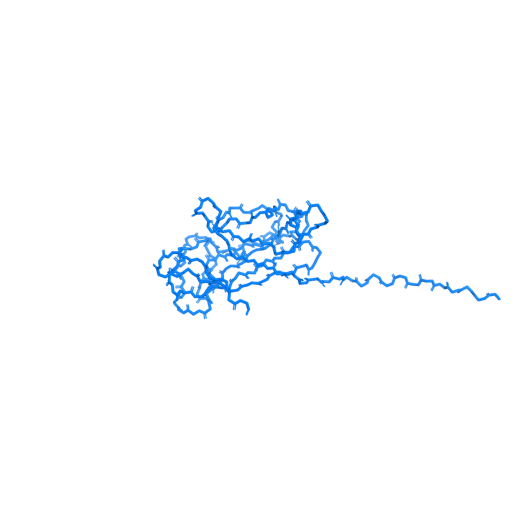OM 1072 N N . ASP A 1 141 ? -17.375 -2.359 -5.116 1.00 96.25 141 ASP A N 1
ATOM 1073 C CA . ASP A 1 141 ? -18.355 -3.324 -4.592 1.00 96.25 141 ASP A CA 1
ATOM 1074 C C . ASP A 1 141 ? -18.380 -4.650 -5.368 1.00 96.25 141 ASP A C 1
ATOM 1076 O O . ASP A 1 141 ? -18.645 -5.708 -4.787 1.00 96.25 141 ASP A O 1
ATOM 1080 N N . ASP A 1 142 ? -18.059 -4.617 -6.662 1.00 96.19 142 ASP A N 1
ATOM 1081 C CA . ASP A 1 142 ? -17.949 -5.785 -7.540 1.00 96.19 142 ASP A CA 1
ATOM 1082 C C . ASP A 1 142 ? -16.584 -6.498 -7.446 1.00 96.19 142 ASP A C 1
ATOM 1084 O O . ASP A 1 142 ? -16.403 -7.568 -8.029 1.00 96.19 142 ASP A O 1
ATOM 1088 N N . GLY A 1 143 ? -15.646 -5.957 -6.661 1.00 95.00 143 GLY A N 1
ATOM 1089 C CA . GLY A 1 143 ? -14.281 -6.459 -6.513 1.00 95.00 143 GLY A CA 1
ATOM 1090 C C . GLY A 1 143 ? -13.286 -5.902 -7.535 1.00 95.00 143 GLY A C 1
ATOM 1091 O O . GLY A 1 143 ? -12.111 -6.277 -7.490 1.00 95.00 143 GLY A O 1
ATOM 1092 N N . ALA A 1 144 ? -13.710 -5.012 -8.437 1.00 97.31 144 ALA A N 1
ATOM 1093 C CA . ALA A 1 144 ? -12.792 -4.289 -9.303 1.00 97.31 144 ALA A CA 1
ATOM 1094 C C . ALA A 1 144 ? -11.871 -3.383 -8.476 1.00 97.31 144 ALA A C 1
ATOM 1096 O O . ALA A 1 144 ? -12.214 -2.928 -7.386 1.00 97.31 144 ALA A O 1
ATOM 1097 N N . LEU A 1 145 ? -10.674 -3.137 -8.996 1.00 97.38 145 LEU A N 1
ATOM 1098 C CA . LEU A 1 145 ? -9.704 -2.253 -8.368 1.00 97.38 145 LEU A CA 1
ATOM 1099 C C . LEU A 1 145 ? -9.680 -0.927 -9.118 1.00 97.38 145 LEU A C 1
ATOM 1101 O O . LEU A 1 145 ? -9.558 -0.912 -10.344 1.00 97.38 145 LEU A O 1
ATOM 1105 N N . ARG A 1 146 ? -9.774 0.174 -8.378 1.00 97.88 146 ARG A N 1
ATOM 1106 C CA . ARG A 1 146 ? -9.698 1.531 -8.910 1.00 97.88 146 ARG A CA 1
ATOM 1107 C C . ARG A 1 146 ? -8.549 2.280 -8.246 1.00 97.88 146 ARG A C 1
ATOM 1109 O O . ARG A 1 146 ? -8.603 2.503 -7.041 1.00 97.88 146 ARG A O 1
ATOM 1116 N N . ASN A 1 147 ? -7.561 2.692 -9.035 1.00 97.12 147 ASN A N 1
ATOM 1117 C CA . ASN A 1 147 ? -6.542 3.664 -8.619 1.00 97.12 147 ASN A CA 1
ATOM 1118 C C . ASN A 1 147 ? -7.111 5.085 -8.771 1.00 97.12 147 ASN A C 1
ATOM 1120 O O . ASN A 1 147 ? -8.018 5.297 -9.586 1.00 97.12 147 ASN A O 1
ATOM 1124 N N . MET A 1 148 ? -6.680 6.015 -7.920 1.00 91.88 148 MET A N 1
ATOM 1125 C CA . MET A 1 148 ? -7.362 7.299 -7.717 1.00 91.88 148 MET A CA 1
ATOM 1126 C C . MET A 1 148 ? -6.581 8.548 -8.139 1.00 91.88 148 MET A C 1
ATOM 1128 O O . MET A 1 148 ? -7.197 9.605 -8.037 1.00 91.88 148 MET A O 1
ATOM 1132 N N . ASP A 1 149 ? -5.347 8.412 -8.640 1.00 72.38 149 ASP A N 1
ATOM 1133 C CA . ASP A 1 149 ? -4.458 9.459 -9.198 1.00 72.38 149 ASP A CA 1
ATOM 1134 C C . ASP A 1 149 ? -4.377 10.786 -8.400 1.00 72.38 149 ASP A C 1
ATOM 1136 O O . ASP A 1 149 ? -5.308 11.627 -8.454 1.00 72.38 149 ASP A O 1
#

pLDDT: mean 87.45, std 14.46, range [39.66, 98.31]

Foldseek 3Di:
DDDPDPPPPPPLDAAEFEKDWDQDPNFIWIATPDADPVRAGVVFFFFWKWKFFPDDAFDDADPLALRVCSRRGTQFIDGEDQPPGQGGDGGTQQDDDDYHHDVPDPNGGGGHHDDDAPTKMKMWTHHHRNYIYIWIWGQHPVRDIDTDD

Radius of gyration: 17.9 Å; chains: 1; bounding box: 65×43×40 Å